Protein AF-A0A7K4F578-F1 (afdb_monomer_lite)

Sequence (122 aa):
LGKQNGLWTVKVSNAERISELTFEVVGKEKILTVQLDKEEPYRHGEFVTISGAGIDSEFQSAIQITSTKVFFELIPEVTNEGTFSEVWQIPENLAPGTYTVLVKDDTEDVTTNFQVIYKTES

Secondary structure (DSSP, 8-state):
-----EEEEEEEE-SS-EEEEEEEEPPP----EEEESSPSPEETT-EEEEEEE---TTS--EEEEE-SS-EEEE---B-TTSEEEEEEE--TTSPPEEEEEEEE-SS-EEEEEEEEEPPPP-

Radius of gyration: 21.8 Å; chains: 1; bounding box: 64×20×64 Å

Structure (mmCIF, N/CA/C/O backbone):
data_AF-A0A7K4F578-F1
#
_entry.id   AF-A0A7K4F578-F1
#
loop_
_atom_site.group_PDB
_atom_site.id
_atom_site.type_symbol
_atom_site.label_atom_id
_atom_site.label_alt_id
_atom_site.label_comp_id
_atom_site.label_asym_id
_atom_site.label_entity_id
_atom_site.label_seq_id
_atom_site.pdbx_PDB_ins_code
_atom_site.Cartn_x
_atom_site.Cartn_y
_atom_site.Cartn_z
_atom_site.occupancy
_atom_site.B_iso_or_equiv
_atom_site.auth_seq_id
_atom_site.auth_comp_id
_atom_site.auth_asym_id
_atom_site.auth_atom_id
_atom_site.pdbx_PDB_model_num
ATOM 1 N N . LEU A 1 1 ? 7.281 -7.856 -28.099 1.00 38.06 1 LEU A N 1
ATOM 2 C CA . LEU A 1 1 ? 8.640 -7.267 -28.113 1.00 38.06 1 LEU A CA 1
ATOM 3 C C . LEU A 1 1 ? 8.690 -6.262 -26.974 1.00 38.06 1 LEU A C 1
ATOM 5 O O . LEU A 1 1 ? 8.130 -5.182 -27.113 1.00 38.06 1 LEU A O 1
ATOM 9 N N . GLY A 1 2 ? 9.201 -6.687 -25.817 1.00 48.97 2 GLY A N 1
ATOM 10 C CA . GLY A 1 2 ? 9.264 -5.853 -24.615 1.00 48.97 2 GLY A CA 1
ATOM 11 C C . GLY A 1 2 ? 10.269 -4.720 -24.801 1.00 48.97 2 GLY A C 1
ATOM 12 O O . GLY A 1 2 ? 11.317 -4.916 -25.416 1.00 48.97 2 GLY A O 1
ATOM 13 N N . LYS A 1 3 ? 9.931 -3.523 -24.321 1.00 56.22 3 LYS A N 1
ATOM 14 C CA . LYS A 1 3 ? 10.881 -2.411 -24.256 1.00 56.22 3 LYS A CA 1
ATOM 15 C C . LYS A 1 3 ? 11.855 -2.718 -23.122 1.00 56.22 3 LYS A C 1
ATOM 17 O O . LYS A 1 3 ? 11.454 -2.666 -21.968 1.00 56.22 3 LYS A O 1
ATOM 22 N N . GLN A 1 4 ? 13.090 -3.083 -23.452 1.00 69.12 4 GLN A N 1
ATOM 23 C CA . GLN A 1 4 ? 14.137 -3.270 -22.451 1.00 6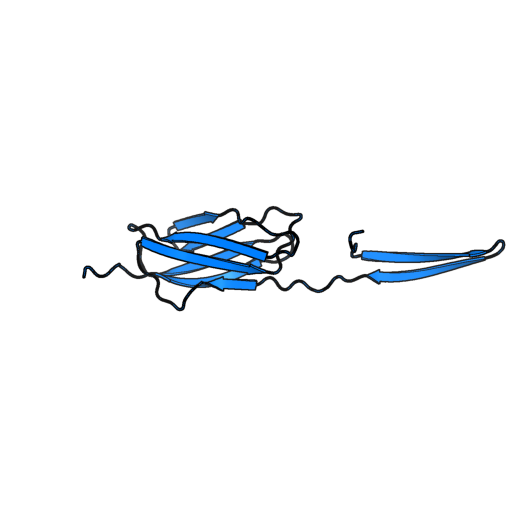9.12 4 GLN A CA 1
ATOM 24 C C . GLN A 1 4 ? 14.818 -1.931 -22.178 1.00 69.12 4 GLN A C 1
ATOM 26 O O . GLN A 1 4 ? 15.353 -1.303 -23.094 1.00 69.12 4 GLN A O 1
ATOM 31 N N . ASN A 1 5 ? 14.778 -1.497 -20.923 1.00 77.44 5 ASN A N 1
ATOM 32 C CA . ASN A 1 5 ? 15.544 -0.347 -20.460 1.00 77.44 5 ASN A CA 1
ATOM 33 C C . ASN A 1 5 ? 17.036 -0.712 -20.396 1.00 77.44 5 ASN A C 1
ATOM 35 O O . ASN A 1 5 ? 17.384 -1.885 -20.255 1.00 77.44 5 ASN A O 1
ATOM 39 N N . GLY A 1 6 ? 17.917 0.282 -20.494 1.00 78.69 6 GLY A N 1
ATOM 40 C CA . GLY A 1 6 ? 19.361 0.101 -20.318 1.00 78.69 6 GLY A CA 1
ATOM 41 C C . GLY A 1 6 ? 20.203 0.745 -21.414 1.00 78.69 6 GLY A C 1
ATOM 42 O O . GLY A 1 6 ? 19.720 1.560 -22.198 1.00 78.69 6 GLY A O 1
ATOM 43 N N . LEU A 1 7 ? 21.487 0.386 -21.468 1.00 86.12 7 LEU A N 1
ATOM 44 C CA . LEU A 1 7 ? 22.419 0.874 -22.486 1.00 86.12 7 LEU A CA 1
ATOM 45 C C . LEU A 1 7 ? 22.243 0.098 -23.790 1.00 86.12 7 LEU A C 1
ATOM 47 O O . LEU A 1 7 ? 22.467 -1.110 -23.847 1.00 86.12 7 LEU A O 1
ATOM 51 N N . TRP A 1 8 ? 21.880 0.813 -24.849 1.00 92.06 8 TRP A N 1
ATOM 52 C CA . TRP A 1 8 ? 21.730 0.262 -26.187 1.00 92.06 8 TRP A CA 1
ATOM 53 C C . TRP A 1 8 ? 22.867 0.748 -27.072 1.00 92.06 8 TRP A C 1
ATOM 55 O O . TRP A 1 8 ? 23.151 1.944 -27.135 1.00 92.06 8 TRP A O 1
ATOM 65 N N . THR A 1 9 ? 23.485 -0.181 -27.798 1.00 92.50 9 THR A N 1
ATOM 66 C CA . THR A 1 9 ? 24.505 0.127 -28.802 1.00 92.50 9 THR A CA 1
ATOM 67 C C . THR A 1 9 ? 23.957 -0.166 -30.190 1.00 92.50 9 THR A C 1
ATOM 69 O O . THR A 1 9 ? 23.693 -1.313 -30.548 1.00 92.50 9 THR A O 1
ATOM 72 N N . VAL A 1 10 ? 23.819 0.881 -31.000 1.00 92.19 10 VAL A N 1
ATOM 73 C CA . VAL A 1 10 ? 23.560 0.752 -32.432 1.00 92.19 10 VAL A CA 1
ATOM 74 C C . VAL A 1 10 ? 24.898 0.678 -33.149 1.00 92.19 10 VAL A C 1
ATOM 76 O O . VAL A 1 10 ? 25.676 1.631 -33.144 1.00 92.19 10 VAL A O 1
ATOM 79 N N . LYS A 1 11 ? 25.149 -0.466 -33.785 1.00 93.75 11 LYS A N 1
ATOM 80 C CA . LYS A 1 11 ? 26.341 -0.720 -34.591 1.00 93.75 11 LYS A CA 1
ATOM 81 C C . LYS A 1 11 ? 25.993 -0.653 -36.071 1.00 93.75 11 LYS A C 1
ATOM 83 O O . LYS A 1 11 ? 25.167 -1.422 -36.555 1.00 93.75 11 LYS A O 1
ATOM 88 N N . VAL A 1 12 ? 26.656 0.242 -36.793 1.00 90.50 12 VAL A N 1
ATOM 89 C CA . VAL A 1 12 ? 26.563 0.360 -38.249 1.00 90.50 12 VAL A CA 1
ATOM 90 C C . VAL A 1 12 ? 27.923 0.030 -38.839 1.00 90.50 12 VAL A C 1
ATOM 92 O O . VAL A 1 12 ? 28.938 0.593 -38.437 1.00 90.50 12 VAL A O 1
ATOM 95 N N . SER A 1 13 ? 27.962 -0.882 -39.801 1.00 92.00 13 SER A N 1
ATOM 96 C CA . SER A 1 13 ? 29.212 -1.314 -40.420 1.00 92.00 13 SER A CA 1
ATOM 97 C C . SER A 1 13 ? 29.083 -1.456 -41.927 1.00 92.00 13 SER A C 1
ATOM 99 O O . SER A 1 13 ? 28.043 -1.886 -42.423 1.00 92.00 13 SER A O 1
ATOM 101 N N . ASN A 1 14 ? 30.168 -1.167 -42.636 1.00 87.12 14 ASN A N 1
ATOM 102 C CA . ASN A 1 14 ? 30.403 -1.619 -44.003 1.00 87.12 14 ASN A CA 1
ATOM 103 C C . ASN A 1 14 ? 31.700 -2.451 -44.051 1.00 87.12 14 ASN A C 1
ATOM 105 O O . ASN A 1 14 ? 32.271 -2.767 -43.008 1.00 87.12 14 ASN A O 1
ATOM 109 N N . ALA A 1 15 ? 32.158 -2.819 -45.250 1.00 83.38 15 ALA A N 1
ATOM 110 C CA . ALA A 1 15 ? 33.326 -3.687 -45.429 1.00 83.38 15 ALA A CA 1
ATOM 111 C C . ALA A 1 15 ? 34.631 -3.143 -44.812 1.00 83.38 15 ALA A C 1
ATOM 113 O O . ALA A 1 15 ? 35.523 -3.927 -44.508 1.00 83.38 15 ALA A O 1
ATOM 114 N N . GLU A 1 16 ? 34.748 -1.828 -44.615 1.00 85.88 16 GLU A N 1
ATOM 115 C CA . GLU A 1 16 ? 36.004 -1.182 -44.213 1.00 85.88 16 GLU A CA 1
ATOM 116 C C . GLU A 1 16 ? 35.914 -0.462 -42.866 1.00 85.88 16 GLU A C 1
ATOM 118 O O . GLU A 1 16 ? 36.937 -0.162 -42.250 1.00 85.88 16 GLU A O 1
ATOM 123 N N . ARG A 1 17 ? 34.703 -0.162 -42.387 1.00 86.19 17 ARG A N 1
ATOM 124 C CA . ARG A 1 17 ? 34.520 0.640 -41.182 1.00 86.19 17 ARG A CA 1
ATOM 125 C C . ARG A 1 17 ? 33.304 0.224 -40.378 1.00 86.19 17 ARG A C 1
ATOM 127 O O . ARG A 1 17 ? 32.241 -0.087 -40.911 1.00 86.19 17 ARG A O 1
ATOM 134 N N . ILE A 1 18 ? 33.473 0.326 -39.068 1.00 88.81 18 ILE A N 1
ATOM 135 C CA . ILE A 1 18 ? 32.428 0.197 -38.061 1.00 88.81 18 ILE A CA 1
ATOM 136 C C . ILE A 1 18 ? 32.240 1.566 -37.400 1.00 88.81 18 ILE A C 1
ATOM 138 O O . ILE A 1 18 ? 33.201 2.299 -37.166 1.00 88.81 18 ILE A O 1
ATOM 142 N N . SER A 1 19 ? 30.996 1.928 -37.123 1.00 91.06 19 SER A N 1
ATOM 143 C CA . SER A 1 19 ? 30.614 3.077 -36.310 1.00 91.06 19 SER A CA 1
ATOM 144 C C . SER A 1 19 ? 29.574 2.628 -35.293 1.00 91.06 19 SER A C 1
ATOM 146 O O . SER A 1 19 ? 28.657 1.877 -35.623 1.00 91.06 19 SER A O 1
ATOM 148 N N . GLU A 1 20 ? 29.737 3.069 -34.054 1.00 95.00 20 GLU A N 1
ATOM 149 C CA . GLU A 1 20 ? 28.883 2.686 -32.934 1.00 95.00 20 GLU A CA 1
ATOM 150 C C . GLU A 1 20 ? 28.326 3.948 -32.278 1.00 95.00 20 GLU A C 1
ATOM 152 O O . GLU A 1 20 ? 29.037 4.941 -32.114 1.00 95.00 20 GLU A O 1
ATOM 157 N N . LEU A 1 21 ? 27.040 3.911 -31.936 1.00 92.12 21 LEU A N 1
ATOM 158 C CA . LEU A 1 21 ? 26.369 4.916 -31.122 1.00 92.12 21 LEU A CA 1
ATOM 159 C C . LEU A 1 21 ? 25.758 4.209 -29.920 1.00 92.12 21 LEU A C 1
ATOM 161 O O . LEU A 1 21 ? 24.938 3.307 -30.090 1.00 92.12 21 LEU A O 1
ATOM 165 N N . THR A 1 22 ? 26.127 4.653 -28.725 1.00 91.44 22 THR A N 1
ATOM 166 C CA . THR A 1 22 ? 25.528 4.174 -27.481 1.00 91.44 22 THR A CA 1
ATOM 167 C C . THR A 1 22 ? 24.592 5.239 -26.930 1.00 91.44 22 THR A C 1
ATOM 169 O O . THR A 1 22 ? 24.965 6.410 -26.852 1.00 91.44 22 THR A O 1
ATOM 172 N N . PHE A 1 23 ? 23.384 4.838 -26.553 1.00 87.19 23 PHE A N 1
ATOM 173 C CA . PHE A 1 23 ? 22.420 5.681 -25.855 1.00 87.19 23 PHE A CA 1
ATOM 174 C C . PHE A 1 23 ? 21.705 4.872 -24.779 1.00 87.19 23 PHE A C 1
ATOM 176 O O . PHE A 1 23 ? 21.583 3.651 -24.868 1.00 87.19 23 PHE A O 1
ATOM 183 N N . GLU A 1 24 ? 21.240 5.563 -23.749 1.00 86.12 24 GLU A N 1
ATOM 184 C CA . GLU A 1 24 ? 20.434 4.960 -22.701 1.00 86.12 24 GLU A CA 1
ATOM 185 C C . GLU A 1 24 ? 18.957 5.011 -23.096 1.00 86.12 24 GLU A C 1
ATOM 187 O O . GLU A 1 24 ? 18.423 6.065 -23.450 1.00 86.12 24 GLU A O 1
ATOM 192 N N . VAL A 1 25 ? 18.298 3.856 -23.067 1.00 81.12 25 VAL A N 1
ATOM 193 C CA . VAL A 1 25 ? 16.846 3.750 -23.189 1.00 81.12 25 VAL A CA 1
ATOM 194 C C . VAL A 1 25 ? 16.281 3.743 -21.782 1.00 81.12 25 VAL A C 1
ATOM 196 O O . VAL A 1 25 ? 16.384 2.746 -21.068 1.00 81.12 25 VAL A O 1
ATOM 199 N N . VAL A 1 26 ? 15.672 4.860 -21.400 1.00 72.94 26 VAL A N 1
ATOM 200 C CA . VAL A 1 26 ? 14.922 4.971 -20.150 1.00 72.94 26 VAL A CA 1
ATOM 201 C C . VAL A 1 26 ? 13.453 4.694 -20.459 1.00 72.94 26 VAL A C 1
ATOM 203 O O . VAL A 1 26 ? 12.877 5.260 -21.395 1.00 72.94 26 VAL A O 1
ATOM 206 N N . GLY A 1 27 ? 12.850 3.778 -19.705 1.00 64.88 27 GLY A N 1
ATOM 207 C CA . GLY A 1 27 ? 11.410 3.542 -19.745 1.00 64.88 27 GLY A CA 1
ATOM 208 C C . GLY A 1 27 ? 10.647 4.769 -19.248 1.00 64.88 27 GLY A C 1
ATOM 209 O O . GLY A 1 27 ? 11.237 5.709 -18.722 1.00 64.88 27 GLY A O 1
ATOM 210 N N . LYS A 1 28 ? 9.317 4.788 -19.388 1.00 65.44 28 LYS A N 1
ATOM 211 C CA . LYS A 1 28 ? 8.539 5.765 -18.611 1.00 65.44 28 LYS A CA 1
ATOM 212 C C . LYS A 1 28 ? 8.835 5.505 -17.134 1.00 65.44 28 LYS A C 1
ATOM 214 O O . LYS A 1 28 ? 8.706 4.356 -16.720 1.00 65.44 28 LYS A O 1
ATOM 219 N N . GLU A 1 29 ? 9.185 6.543 -16.379 1.00 60.97 29 GLU A N 1
ATOM 220 C CA . GLU A 1 29 ? 9.130 6.490 -14.919 1.00 60.97 29 GLU A CA 1
ATOM 221 C C . GLU A 1 29 ? 7.705 6.060 -14.548 1.00 60.97 29 GLU A C 1
ATOM 223 O O . GLU A 1 29 ? 6.731 6.778 -14.804 1.00 60.97 29 GLU A O 1
ATOM 228 N N . LYS A 1 30 ? 7.561 4.819 -14.078 1.00 68.50 30 LYS A N 1
ATOM 229 C CA . LYS A 1 30 ? 6.326 4.371 -13.451 1.00 68.50 30 LYS A CA 1
ATOM 230 C C . LYS A 1 30 ? 6.360 4.974 -12.059 1.00 68.50 30 LYS A C 1
ATOM 232 O O . LYS A 1 30 ? 7.233 4.638 -11.277 1.00 68.50 30 LYS A O 1
ATOM 237 N N . ILE A 1 31 ? 5.443 5.889 -11.786 1.00 82.69 31 ILE A N 1
ATOM 238 C CA . ILE A 1 31 ? 5.279 6.425 -10.440 1.00 82.69 31 ILE A CA 1
ATOM 239 C C . ILE A 1 31 ? 4.374 5.448 -9.705 1.00 82.69 31 ILE A C 1
ATOM 241 O O . ILE A 1 31 ? 3.226 5.255 -10.123 1.00 82.69 31 ILE A O 1
ATOM 245 N N . LEU A 1 32 ? 4.883 4.829 -8.641 1.00 91.50 32 LEU A N 1
ATOM 246 C CA . LEU A 1 32 ? 4.064 3.980 -7.791 1.00 91.50 32 LEU A CA 1
ATOM 247 C C . LEU A 1 32 ? 3.021 4.837 -7.058 1.00 91.50 32 LEU A C 1
ATOM 249 O O . LEU A 1 32 ? 3.328 5.848 -6.426 1.00 91.50 32 LEU A O 1
ATOM 253 N N . THR A 1 33 ? 1.756 4.443 -7.165 1.00 94.38 33 THR A N 1
ATOM 254 C CA . THR A 1 33 ? 0.613 5.158 -6.587 1.00 94.38 33 THR A CA 1
ATOM 255 C C . THR A 1 33 ? -0.239 4.219 -5.750 1.00 94.38 33 THR A C 1
ATOM 257 O O . THR A 1 33 ? -0.356 3.033 -6.052 1.00 94.38 33 THR A O 1
ATOM 260 N N . VAL A 1 34 ? -0.867 4.764 -4.708 1.00 96.94 34 VAL A N 1
ATOM 261 C CA . VAL A 1 34 ? -1.829 4.053 -3.863 1.00 96.94 34 VAL A CA 1
ATOM 262 C C . VAL A 1 34 ? -2.972 4.989 -3.482 1.00 96.94 34 VAL A C 1
ATOM 264 O O . VAL A 1 34 ? -2.755 6.163 -3.180 1.00 96.94 34 VAL A O 1
ATOM 267 N N . GLN A 1 35 ? -4.192 4.467 -3.489 1.00 97.12 35 GLN A N 1
ATOM 268 C CA . GLN A 1 35 ? -5.407 5.159 -3.073 1.00 97.12 35 GLN A CA 1
ATOM 269 C C . GLN A 1 35 ? -6.356 4.190 -2.359 1.00 97.12 35 GLN A C 1
ATOM 271 O O . GLN A 1 35 ? -6.311 2.976 -2.577 1.00 97.12 35 GLN A O 1
ATOM 276 N N . LEU A 1 36 ? -7.225 4.751 -1.520 1.00 97.94 36 LEU A N 1
ATOM 277 C CA . LEU A 1 36 ? -8.290 4.029 -0.824 1.00 97.94 36 LEU A CA 1
ATOM 278 C C . LEU A 1 36 ? -9.648 4.369 -1.460 1.00 97.94 36 LEU A C 1
ATOM 280 O O . LEU A 1 36 ? -9.782 5.412 -2.101 1.00 97.94 36 LEU A O 1
ATOM 284 N N . ASP A 1 37 ? -10.654 3.511 -1.298 1.00 97.44 37 ASP A N 1
ATOM 285 C CA . ASP A 1 37 ? -11.974 3.660 -1.934 1.00 97.44 37 ASP A CA 1
ATOM 286 C C . ASP A 1 37 ? -12.835 4.798 -1.395 1.00 97.44 37 ASP A C 1
ATOM 288 O O . ASP A 1 37 ? -13.757 5.250 -2.079 1.00 97.44 37 ASP A O 1
ATOM 292 N N . LYS A 1 38 ? -12.562 5.270 -0.183 1.00 94.00 38 LYS A N 1
ATOM 293 C CA . LYS A 1 38 ? -13.257 6.422 0.386 1.00 94.00 38 LYS A CA 1
ATOM 294 C C . LYS A 1 38 ? -12.375 7.246 1.309 1.00 94.00 38 LYS A C 1
ATOM 296 O O . LYS A 1 38 ? -11.311 6.816 1.763 1.00 94.00 38 LYS A O 1
ATOM 301 N N . GLU A 1 39 ? -12.892 8.424 1.627 1.00 90.94 39 GLU A N 1
ATOM 302 C CA . GLU A 1 39 ? -12.362 9.276 2.680 1.00 90.94 39 GLU A CA 1
ATOM 303 C C . GLU A 1 39 ? -12.571 8.641 4.063 1.00 90.94 39 GLU A C 1
ATOM 305 O O . GLU A 1 39 ? -13.552 7.938 4.327 1.00 90.94 39 GLU A O 1
ATOM 310 N N . GLU A 1 40 ? -11.612 8.889 4.949 1.00 92.00 40 GLU A N 1
ATOM 311 C CA . GLU A 1 40 ? -11.626 8.426 6.331 1.00 92.00 40 GLU A CA 1
ATOM 312 C C . GLU A 1 40 ? -12.713 9.123 7.181 1.00 92.00 40 GLU A C 1
ATOM 314 O O . GLU A 1 40 ? -13.145 10.231 6.858 1.00 92.00 40 GLU A O 1
ATOM 319 N N . PRO A 1 41 ? -13.152 8.519 8.304 1.00 96.25 41 PRO A N 1
ATOM 320 C CA . PRO A 1 41 ? -12.703 7.248 8.877 1.00 96.25 41 PRO A CA 1
ATOM 321 C C . PRO A 1 41 ? -13.434 6.018 8.323 1.00 96.25 41 PRO A C 1
ATOM 323 O O . PRO A 1 41 ? -14.601 6.068 7.930 1.00 96.25 41 PRO A O 1
ATOM 326 N N . TYR A 1 42 ? -12.757 4.875 8.401 1.00 96.62 42 TYR A N 1
ATOM 327 C CA . TYR A 1 42 ? -13.368 3.555 8.262 1.00 96.62 42 TYR A CA 1
ATOM 328 C C . TYR A 1 42 ? -13.833 3.030 9.620 1.00 96.62 42 TYR A C 1
ATOM 330 O O . TYR A 1 42 ? -13.338 3.439 10.672 1.00 96.62 42 TYR A O 1
ATOM 338 N N . ARG A 1 43 ? -14.779 2.095 9.606 1.00 96.50 43 ARG A N 1
ATOM 339 C CA . ARG A 1 43 ? -15.300 1.432 10.806 1.00 96.50 43 ARG A CA 1
ATOM 340 C C . ARG A 1 43 ? -14.907 -0.035 10.836 1.00 96.50 43 ARG A C 1
ATOM 342 O O . ARG A 1 43 ? -14.716 -0.668 9.804 1.00 96.50 43 ARG A O 1
ATOM 349 N N . HIS A 1 44 ? -14.852 -0.600 12.034 1.00 96.00 44 HIS A N 1
ATOM 350 C CA . HIS A 1 44 ? -14.701 -2.045 12.208 1.00 96.00 44 HIS A CA 1
ATOM 351 C C . HIS A 1 44 ? -15.731 -2.830 11.384 1.00 96.00 44 HIS A C 1
ATOM 353 O O . HIS A 1 44 ? -16.914 -2.480 11.350 1.00 96.00 44 HIS A O 1
ATOM 359 N N . GLY A 1 45 ? -15.272 -3.899 10.735 1.00 95.56 45 GLY A N 1
ATOM 360 C CA . GLY A 1 45 ? -16.077 -4.747 9.862 1.00 95.56 45 GLY A CA 1
ATOM 361 C C . GLY A 1 45 ? -16.316 -4.184 8.459 1.00 95.56 45 GLY A C 1
ATOM 362 O O . GLY A 1 45 ? -16.809 -4.931 7.613 1.00 95.56 45 GLY A O 1
ATOM 363 N N . GLU A 1 46 ? -15.980 -2.916 8.189 1.00 97.00 46 GLU A N 1
ATOM 364 C CA . GLU A 1 46 ? -16.022 -2.366 6.832 1.00 97.00 46 GLU A CA 1
ATOM 365 C C . GLU A 1 46 ? -14.908 -2.947 5.958 1.00 97.00 46 GLU A C 1
ATOM 367 O O . GLU A 1 46 ? -13.876 -3.421 6.442 1.00 97.00 46 GLU A O 1
ATOM 372 N N . PHE A 1 47 ? -15.139 -2.886 4.651 1.00 97.31 47 PHE A N 1
ATOM 373 C CA . PHE A 1 47 ? -14.146 -3.203 3.641 1.00 97.31 47 PHE A CA 1
ATOM 374 C C . PHE A 1 47 ? -13.403 -1.928 3.237 1.00 97.31 47 PHE A C 1
ATOM 376 O O . PHE A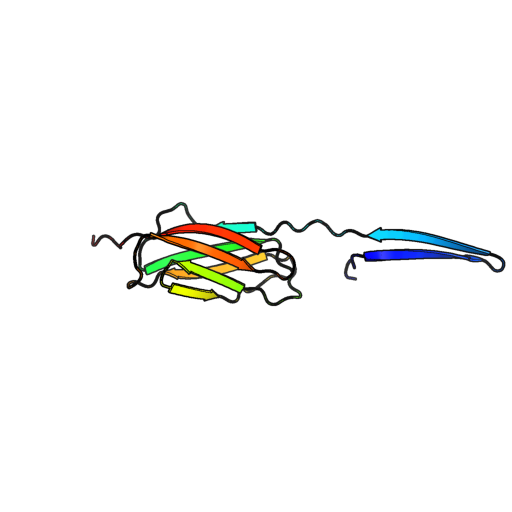 1 47 ? -14.018 -0.873 3.083 1.00 97.31 47 PHE A O 1
ATOM 383 N N . VAL A 1 48 ? -12.089 -2.056 3.084 1.00 97.69 48 VAL A N 1
ATOM 384 C CA . VAL A 1 48 ? -11.191 -1.063 2.497 1.00 97.69 48 VAL A CA 1
ATOM 385 C C . VAL A 1 48 ? -10.740 -1.623 1.161 1.00 97.69 48 VAL A C 1
ATOM 387 O O . VAL A 1 48 ? -10.171 -2.716 1.119 1.00 97.69 48 VAL A O 1
ATOM 390 N N . THR A 1 49 ? -10.960 -0.885 0.083 1.00 98.19 49 THR A N 1
ATOM 391 C CA . THR A 1 49 ? -10.368 -1.222 -1.214 1.00 98.19 49 THR A CA 1
ATOM 392 C C . THR A 1 49 ? -9.085 -0.425 -1.384 1.00 98.19 49 THR A C 1
ATOM 394 O O . THR A 1 49 ? -9.101 0.804 -1.376 1.00 98.19 49 THR A O 1
ATOM 397 N N . ILE A 1 50 ? -7.968 -1.125 -1.545 1.00 98.31 50 ILE A N 1
ATOM 398 C CA . ILE A 1 50 ? -6.637 -0.557 -1.738 1.00 98.31 50 ILE A CA 1
ATOM 399 C C . ILE A 1 50 ? -6.279 -0.768 -3.203 1.00 98.31 50 ILE A C 1
ATOM 401 O O . ILE A 1 50 ? -6.146 -1.903 -3.654 1.00 98.31 50 ILE A O 1
ATOM 405 N N . SER A 1 51 ? -6.134 0.316 -3.956 1.00 97.56 51 SER A N 1
ATOM 406 C CA . SER A 1 51 ? -5.840 0.243 -5.389 1.00 97.56 51 SER A CA 1
ATOM 407 C C . SER A 1 51 ? -4.718 1.184 -5.779 1.00 97.56 51 SER A C 1
ATOM 409 O O . SER A 1 51 ? -4.383 2.117 -5.046 1.00 97.56 51 SER A O 1
ATOM 411 N N . GLY A 1 52 ? -4.135 0.945 -6.945 1.00 95.56 52 GLY A N 1
ATOM 412 C CA . GLY A 1 52 ? -3.056 1.776 -7.441 1.00 95.56 52 GLY A CA 1
ATOM 413 C C . GLY A 1 52 ? -2.490 1.298 -8.764 1.00 95.56 52 GLY A C 1
ATOM 414 O O . GLY A 1 52 ? -3.010 0.388 -9.416 1.00 95.56 52 GLY A O 1
ATOM 415 N N . ALA A 1 53 ? -1.413 1.958 -9.165 1.00 93.88 53 ALA A N 1
ATOM 416 C CA . ALA A 1 53 ? -0.688 1.687 -10.392 1.00 93.88 53 ALA A CA 1
ATOM 417 C C . ALA A 1 53 ? 0.808 1.916 -10.189 1.00 93.88 53 ALA A C 1
ATOM 419 O O . ALA A 1 53 ? 1.208 2.626 -9.269 1.00 93.88 53 ALA A O 1
ATOM 420 N N . GLY A 1 54 ? 1.610 1.368 -11.097 1.00 90.12 54 GLY A N 1
ATOM 421 C CA . GLY A 1 54 ? 3.052 1.590 -11.139 1.00 90.12 54 GLY A CA 1
ATOM 422 C C . GLY A 1 54 ? 3.883 0.419 -10.633 1.00 90.12 54 GLY A C 1
ATOM 423 O O . GLY A 1 54 ? 5.097 0.503 -10.735 1.00 90.12 54 GLY A O 1
ATOM 424 N N . ILE A 1 55 ? 3.249 -0.673 -10.194 1.00 91.00 55 ILE A N 1
ATOM 425 C CA . ILE A 1 55 ? 3.952 -1.903 -9.827 1.00 91.00 55 ILE A CA 1
ATOM 426 C C . ILE A 1 55 ? 4.648 -2.510 -11.058 1.00 91.00 55 ILE A C 1
ATOM 428 O O . ILE A 1 55 ? 4.112 -2.504 -12.182 1.00 91.00 55 ILE A O 1
ATOM 432 N N . ASP A 1 56 ? 5.840 -3.059 -10.857 1.00 86.12 56 ASP A N 1
ATOM 433 C CA . ASP A 1 56 ? 6.462 -3.970 -11.802 1.00 86.12 56 ASP A CA 1
ATOM 434 C C . ASP A 1 56 ? 5.886 -5.392 -11.679 1.00 86.12 56 ASP A C 1
ATOM 436 O O . ASP A 1 56 ? 6.128 -6.126 -10.725 1.00 86.12 56 ASP A O 1
ATOM 440 N N . SER A 1 57 ? 5.117 -5.804 -12.691 1.00 77.50 57 SER A N 1
ATOM 441 C CA . SER A 1 57 ? 4.468 -7.118 -12.754 1.00 77.50 57 SER A CA 1
ATOM 442 C C . SER A 1 57 ? 5.446 -8.298 -12.834 1.00 77.50 57 SER A C 1
ATOM 444 O O . SER A 1 57 ? 5.011 -9.445 -12.753 1.00 77.50 57 SER A O 1
ATOM 446 N N . GLU A 1 58 ? 6.741 -8.049 -13.062 1.00 79.62 58 GLU A N 1
ATOM 447 C CA . GLU A 1 58 ? 7.769 -9.097 -13.066 1.00 79.62 58 GLU A CA 1
ATOM 448 C C . GLU A 1 58 ? 8.166 -9.555 -11.650 1.00 79.62 58 GLU A C 1
ATOM 450 O O . GLU A 1 58 ? 8.758 -10.629 -11.502 1.00 79.62 58 GLU A O 1
ATOM 455 N N . PHE A 1 59 ? 7.797 -8.796 -10.612 1.00 79.38 59 PHE A N 1
ATOM 456 C CA . PHE A 1 59 ? 8.158 -9.072 -9.224 1.00 79.38 59 PHE A CA 1
ATOM 457 C C . PHE A 1 59 ? 6.939 -9.356 -8.346 1.00 79.38 59 PHE A C 1
ATOM 459 O O . PHE A 1 59 ? 5.809 -8.958 -8.626 1.00 79.38 59 PHE A O 1
ATOM 466 N N . GLN A 1 60 ? 7.173 -10.086 -7.253 1.00 84.31 60 GLN A N 1
ATOM 467 C CA . GLN A 1 60 ? 6.140 -10.318 -6.253 1.00 84.31 60 GLN A CA 1
ATOM 468 C C . GLN A 1 60 ? 6.009 -9.084 -5.357 1.00 84.31 60 GLN A C 1
ATOM 470 O O . GLN A 1 60 ? 6.863 -8.836 -4.508 1.00 84.31 60 GLN A O 1
ATOM 475 N N . SER A 1 61 ? 4.913 -8.351 -5.516 1.00 90.94 61 SER A N 1
ATOM 476 C CA . SER A 1 61 ? 4.572 -7.209 -4.666 1.00 90.94 61 SER A CA 1
ATOM 477 C C . SER A 1 61 ? 3.799 -7.631 -3.419 1.00 90.94 61 SER A C 1
ATOM 479 O O . SER A 1 61 ? 3.215 -8.718 -3.357 1.00 90.94 61 SER A O 1
ATOM 481 N N . ALA A 1 62 ? 3.764 -6.748 -2.421 1.00 95.81 62 ALA A N 1
ATOM 482 C CA . ALA A 1 62 ? 3.001 -6.953 -1.194 1.00 95.81 62 ALA A CA 1
ATOM 483 C C . ALA A 1 62 ? 2.330 -5.657 -0.732 1.00 95.81 62 ALA A C 1
ATOM 485 O O . ALA A 1 62 ? 2.915 -4.576 -0.812 1.00 95.81 62 ALA A O 1
ATOM 486 N N . ILE A 1 63 ? 1.119 -5.779 -0.191 1.00 97.88 63 ILE A N 1
ATOM 487 C CA . ILE A 1 63 ? 0.429 -4.701 0.519 1.00 97.88 63 ILE A CA 1
ATOM 488 C C . ILE A 1 63 ? 0.477 -5.021 2.009 1.00 97.88 63 ILE A C 1
ATOM 490 O O . ILE A 1 63 ? -0.121 -5.995 2.462 1.00 97.88 63 ILE A O 1
ATOM 494 N N . GLN A 1 64 ? 1.174 -4.196 2.781 1.00 98.38 64 GLN A N 1
ATOM 495 C CA . GLN A 1 64 ? 1.306 -4.337 4.226 1.00 98.38 64 GLN A CA 1
ATOM 496 C C . GLN A 1 64 ? 0.414 -3.319 4.933 1.00 98.38 64 GLN A C 1
ATOM 498 O O . GLN A 1 64 ? 0.525 -2.117 4.701 1.00 98.38 64 GLN A O 1
ATOM 503 N N . ILE A 1 65 ? -0.460 -3.791 5.819 1.00 98.44 65 ILE A N 1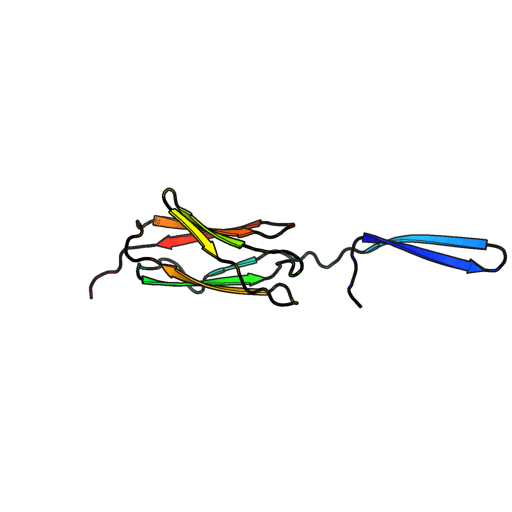
ATOM 504 C CA . ILE A 1 65 ? -1.352 -2.951 6.622 1.00 98.44 65 ILE A CA 1
ATOM 505 C C . ILE A 1 65 ? -0.910 -3.070 8.071 1.00 98.44 65 ILE A C 1
ATOM 507 O O . ILE A 1 65 ? -0.930 -4.154 8.658 1.00 98.44 65 ILE A O 1
ATOM 511 N N . THR A 1 66 ? -0.487 -1.956 8.655 1.00 97.94 66 THR A N 1
ATOM 512 C CA . THR A 1 66 ? 0.185 -1.960 9.954 1.00 97.94 66 THR A CA 1
ATOM 513 C C . THR A 1 66 ? -0.370 -0.916 10.904 1.00 97.94 66 THR A C 1
ATOM 515 O O . THR A 1 66 ? -0.878 0.131 10.506 1.00 97.94 66 THR A O 1
ATOM 518 N N . SER A 1 67 ? -0.249 -1.214 12.192 1.00 95.88 67 SER A N 1
ATOM 519 C CA . SER A 1 67 ? -0.339 -0.233 13.267 1.00 95.88 67 SER A CA 1
ATOM 520 C C . SER A 1 67 ? 0.721 -0.553 14.322 1.00 95.88 67 SER A C 1
ATOM 522 O O . SER A 1 67 ? 1.555 -1.438 14.142 1.00 95.88 67 SER A O 1
ATOM 524 N N . THR A 1 68 ? 0.684 0.125 15.468 1.00 92.12 68 THR A N 1
ATOM 525 C CA . THR A 1 68 ? 1.626 -0.137 16.570 1.00 92.12 68 THR A CA 1
ATOM 526 C C . THR A 1 68 ? 1.546 -1.555 17.149 1.00 92.12 68 THR A C 1
ATOM 528 O O . THR A 1 68 ? 2.465 -1.963 17.856 1.00 92.12 68 THR A O 1
ATOM 531 N N . LYS A 1 69 ? 0.459 -2.302 16.898 1.00 91.56 69 LYS A N 1
ATOM 532 C CA . LYS A 1 69 ? 0.206 -3.619 17.515 1.00 91.56 69 LYS A CA 1
ATOM 533 C C . LYS A 1 69 ? -0.075 -4.750 16.533 1.00 91.56 69 LYS A C 1
ATOM 535 O O . LYS A 1 69 ? -0.056 -5.904 16.952 1.00 91.56 69 LYS A O 1
ATOM 540 N N . VAL A 1 70 ? -0.396 -4.442 15.280 1.00 95.19 70 VAL A N 1
ATOM 541 C CA . VAL A 1 70 ? -0.833 -5.448 14.306 1.00 95.19 70 VAL A CA 1
ATOM 542 C C . VAL A 1 70 ? -0.144 -5.262 12.965 1.00 95.19 70 VAL A C 1
ATOM 544 O O . VAL A 1 70 ? 0.252 -4.154 12.600 1.00 95.19 70 VAL A O 1
ATOM 547 N N . PHE A 1 71 ? -0.024 -6.375 12.251 1.00 97.06 71 PHE A N 1
ATOM 548 C CA . PHE A 1 71 ? 0.560 -6.480 10.926 1.00 97.06 71 PHE A CA 1
ATOM 549 C C . PHE A 1 71 ? -0.299 -7.437 10.100 1.00 97.06 71 PHE A C 1
ATOM 551 O O . PHE A 1 71 ? -0.576 -8.555 10.540 1.00 97.06 71 PHE A O 1
ATOM 558 N N . PHE A 1 72 ? -0.699 -6.993 8.916 1.00 97.94 72 PHE A N 1
ATOM 559 C CA . PHE A 1 72 ? -1.360 -7.798 7.899 1.00 97.94 72 PHE A CA 1
ATOM 560 C C . PHE A 1 72 ? -0.611 -7.642 6.585 1.00 97.94 72 PHE A C 1
ATOM 562 O O . PHE A 1 72 ? -0.059 -6.578 6.307 1.00 97.94 72 PHE A O 1
ATOM 569 N N . GLU A 1 73 ? -0.632 -8.687 5.772 1.00 97.56 73 GLU A N 1
ATOM 570 C CA . GLU A 1 73 ? -0.028 -8.688 4.449 1.00 97.56 73 GLU A CA 1
ATOM 571 C C . GLU A 1 73 ? -1.010 -9.297 3.452 1.00 97.56 73 GLU A C 1
ATOM 573 O O . GLU A 1 73 ? -1.624 -10.330 3.727 1.00 97.56 73 GLU A O 1
ATOM 578 N N . LEU A 1 74 ? -1.169 -8.628 2.315 1.00 97.06 74 LEU A N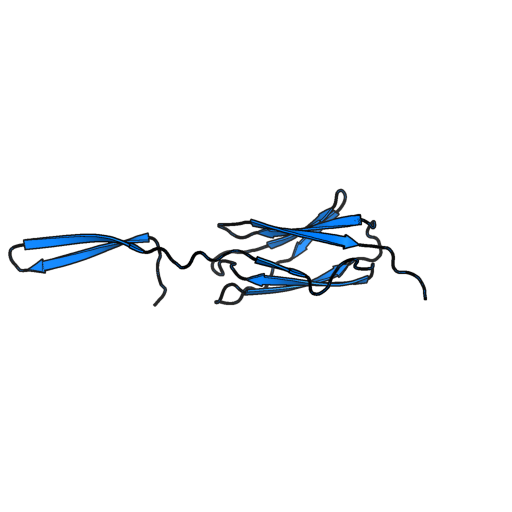 1
ATOM 579 C CA . LEU A 1 74 ? -1.949 -9.080 1.172 1.00 97.06 74 LEU A CA 1
ATOM 580 C C . LEU A 1 74 ? -1.010 -9.206 -0.023 1.00 97.06 74 LEU A C 1
ATOM 582 O O . LEU A 1 74 ? -0.094 -8.396 -0.190 1.00 97.06 74 LEU A O 1
ATOM 586 N N . ILE A 1 75 ? -1.262 -10.204 -0.862 1.00 94.88 75 ILE A N 1
ATOM 587 C CA . ILE A 1 75 ? -0.555 -10.384 -2.129 1.00 94.88 75 ILE A CA 1
ATOM 588 C C . ILE A 1 75 ? -1.498 -9.886 -3.222 1.00 94.88 75 ILE A C 1
ATOM 590 O O . ILE A 1 75 ? -2.502 -10.559 -3.462 1.00 94.88 75 ILE A O 1
ATOM 594 N N . PRO A 1 76 ? -1.227 -8.723 -3.840 1.00 94.25 76 PRO A N 1
ATOM 595 C CA . PRO A 1 76 ? -2.105 -8.189 -4.860 1.00 94.25 76 PRO A CA 1
ATOM 596 C C . PRO A 1 76 ? -2.028 -8.977 -6.163 1.00 94.25 76 PRO A C 1
ATOM 598 O O . PRO A 1 76 ? -0.944 -9.378 -6.593 1.00 94.25 76 PRO A O 1
ATOM 601 N N . GLU A 1 77 ? -3.162 -9.122 -6.844 1.00 92.06 77 GLU A N 1
ATOM 602 C CA . GLU A 1 77 ? -3.152 -9.456 -8.266 1.00 92.06 77 GLU A CA 1
ATOM 603 C C . GLU A 1 77 ? -2.770 -8.209 -9.079 1.00 92.06 77 GLU A C 1
ATOM 605 O O . GLU A 1 77 ? -3.433 -7.168 -9.032 1.00 92.06 77 GLU A O 1
ATOM 610 N N . VAL A 1 78 ? -1.664 -8.309 -9.820 1.00 93.25 78 VAL A N 1
ATOM 611 C CA . VAL A 1 78 ? -1.099 -7.205 -10.603 1.00 93.25 78 VAL A CA 1
ATOM 612 C C . VAL A 1 78 ? -1.330 -7.470 -12.084 1.00 93.25 78 VAL A C 1
ATOM 614 O O . VAL A 1 78 ? -0.999 -8.536 -12.605 1.00 93.25 78 VAL A O 1
ATOM 617 N N . THR A 1 79 ? -1.891 -6.492 -12.791 1.00 92.50 79 THR A N 1
ATOM 618 C CA . THR A 1 79 ? -2.079 -6.588 -14.242 1.00 92.50 79 THR A CA 1
ATOM 619 C C . THR A 1 79 ? -0.750 -6.424 -14.983 1.00 92.50 79 THR A C 1
ATOM 621 O O . THR A 1 79 ? 0.200 -5.830 -14.479 1.00 92.50 79 THR A O 1
ATOM 624 N N . ASN A 1 80 ? -0.704 -6.832 -16.254 1.00 87.50 80 ASN A N 1
ATOM 625 C CA . ASN A 1 80 ? 0.453 -6.583 -17.132 1.00 87.50 80 ASN A CA 1
ATOM 626 C C . ASN A 1 80 ? 0.772 -5.083 -17.331 1.00 87.50 80 ASN A C 1
ATOM 628 O O . ASN A 1 80 ? 1.823 -4.732 -17.864 1.00 87.50 80 ASN A O 1
ATOM 632 N N . GLU A 1 81 ? -0.149 -4.191 -16.959 1.00 87.19 81 GLU A N 1
ATOM 633 C CA . GLU A 1 81 ? 0.017 -2.736 -17.026 1.00 87.19 81 GLU A CA 1
ATOM 634 C C . GLU A 1 81 ? 0.530 -2.150 -15.697 1.00 87.19 81 GLU A C 1
ATOM 636 O O . GLU A 1 81 ? 0.816 -0.955 -15.621 1.00 87.19 81 GLU A O 1
ATOM 641 N N . GLY A 1 82 ? 0.700 -2.987 -14.666 1.00 90.31 82 GLY A N 1
ATOM 642 C CA . GLY A 1 82 ? 1.180 -2.593 -13.343 1.00 90.31 82 GLY A CA 1
ATOM 643 C C . GLY A 1 82 ? 0.102 -1.993 -12.442 1.00 90.31 82 GLY A C 1
ATOM 644 O O . GLY A 1 82 ? 0.431 -1.256 -11.513 1.00 90.31 82 GLY A O 1
ATOM 645 N N . THR A 1 83 ? -1.180 -2.241 -12.727 1.00 94.81 83 THR A N 1
ATOM 646 C CA . THR A 1 83 ? -2.302 -1.828 -11.866 1.00 94.81 83 THR A CA 1
ATOM 647 C C . THR A 1 83 ? -2.690 -2.946 -10.909 1.00 94.81 83 THR A C 1
ATOM 649 O O . THR A 1 83 ? -2.632 -4.114 -11.290 1.00 94.81 83 THR A O 1
ATOM 652 N N . PHE A 1 84 ? -3.166 -2.598 -9.716 1.00 96.00 84 PHE A N 1
ATOM 653 C CA . PHE A 1 84 ? -3.625 -3.556 -8.708 1.00 96.00 84 PHE A CA 1
ATOM 654 C C . PHE A 1 84 ? -4.868 -3.047 -7.967 1.00 96.00 84 PHE A C 1
ATOM 656 O O . PHE A 1 84 ? -5.130 -1.839 -7.923 1.00 96.00 84 PHE A O 1
ATOM 663 N N . SER A 1 85 ? -5.632 -3.967 -7.376 1.00 97.19 85 SER A N 1
ATOM 664 C CA . SER A 1 85 ? -6.778 -3.647 -6.521 1.00 97.19 85 SER A CA 1
ATOM 665 C C . SER A 1 85 ? -7.077 -4.802 -5.574 1.00 97.19 85 SER A C 1
ATOM 667 O O . SER A 1 85 ? -7.490 -5.863 -6.022 1.00 97.19 85 SER A O 1
ATOM 669 N N . GLU A 1 86 ? -6.960 -4.564 -4.272 1.00 97.75 86 GLU A N 1
ATOM 670 C CA . GLU A 1 86 ? -7.223 -5.559 -3.234 1.00 97.75 86 GLU A CA 1
ATOM 671 C C . GLU A 1 86 ? -8.249 -5.068 -2.226 1.00 97.75 86 GLU A C 1
ATOM 673 O O . GLU A 1 86 ? -8.316 -3.882 -1.903 1.00 97.75 86 GLU A O 1
ATOM 678 N N . VAL A 1 87 ? -9.042 -6.000 -1.703 1.00 97.94 87 VAL A N 1
ATOM 679 C CA . VAL A 1 87 ? -10.069 -5.710 -0.702 1.00 97.94 87 VAL A CA 1
ATOM 680 C C . VAL A 1 87 ? -9.655 -6.309 0.634 1.00 97.94 87 VAL A C 1
ATOM 682 O O . VAL A 1 87 ? -9.427 -7.511 0.750 1.00 97.94 87 VAL A O 1
ATOM 685 N N . TRP A 1 88 ? -9.623 -5.475 1.670 1.00 97.88 88 TRP A N 1
ATOM 686 C CA . TRP A 1 88 ? -9.345 -5.888 3.039 1.00 97.88 88 TRP A CA 1
ATOM 687 C C . TRP A 1 88 ? -10.537 -5.607 3.946 1.00 97.88 88 TRP A C 1
ATOM 689 O O . TRP A 1 88 ? -11.013 -4.477 4.023 1.00 97.88 88 TRP A O 1
ATOM 699 N N . GLN A 1 89 ? -11.013 -6.622 4.666 1.00 97.69 89 GLN A N 1
ATOM 700 C CA . GLN A 1 89 ? -12.015 -6.417 5.708 1.00 97.69 89 GLN A CA 1
ATOM 701 C C . GLN A 1 89 ? -11.331 -6.063 7.026 1.00 97.69 89 GLN A C 1
ATOM 703 O O . GLN A 1 89 ? -10.521 -6.846 7.520 1.00 97.69 89 GLN A O 1
ATOM 708 N N . ILE A 1 90 ? -11.702 -4.931 7.627 1.00 97.12 90 ILE A N 1
ATOM 709 C CA . ILE A 1 90 ? -11.196 -4.505 8.936 1.00 97.12 90 ILE A CA 1
ATOM 710 C C . ILE A 1 90 ? -11.733 -5.469 10.007 1.00 97.12 90 ILE A C 1
ATOM 712 O O . ILE A 1 90 ? -12.946 -5.483 10.241 1.00 97.12 90 ILE A O 1
ATOM 716 N N . PRO A 1 91 ? -10.884 -6.249 10.704 1.00 96.06 91 PRO A N 1
ATOM 717 C CA . PRO A 1 91 ? -11.342 -7.134 11.771 1.00 96.06 91 PRO A CA 1
ATOM 718 C C . PRO A 1 91 ? -12.023 -6.365 12.911 1.00 96.06 91 PRO A C 1
ATOM 720 O O . PRO A 1 91 ? -11.583 -5.284 13.304 1.00 96.06 91 PRO A O 1
ATOM 723 N N . GLU A 1 92 ? -13.082 -6.940 13.487 1.00 93.94 92 GLU A N 1
ATOM 724 C CA . GLU A 1 92 ? -13.887 -6.254 14.511 1.00 93.94 92 GLU A CA 1
ATOM 725 C C . GLU A 1 92 ? -13.151 -6.008 15.836 1.00 93.94 92 GLU A C 1
ATOM 727 O O . GLU A 1 92 ? -13.508 -5.105 16.595 1.00 93.94 92 GLU A O 1
ATOM 732 N N . ASN A 1 93 ? -12.114 -6.799 16.107 1.00 91.88 93 ASN A N 1
ATOM 733 C CA . ASN A 1 93 ? -11.320 -6.774 17.333 1.00 91.88 93 ASN A CA 1
ATOM 734 C C . ASN A 1 93 ? -10.068 -5.885 17.246 1.00 91.88 93 ASN A C 1
ATOM 736 O O . ASN A 1 93 ? -9.228 -5.930 18.150 1.00 91.88 93 ASN A O 1
ATOM 740 N N . LEU A 1 94 ? -9.906 -5.113 16.168 1.00 93.75 94 LEU A N 1
ATOM 741 C CA . LEU A 1 94 ? -8.804 -4.169 16.055 1.00 93.75 94 LEU A CA 1
ATOM 742 C C . LEU A 1 94 ? -8.954 -2.998 17.029 1.00 93.75 94 LEU A C 1
ATOM 744 O O . LEU A 1 94 ? -10.049 -2.628 17.439 1.00 93.75 94 LEU A O 1
ATOM 748 N N . ALA A 1 95 ? -7.826 -2.413 17.428 1.00 94.19 95 ALA A N 1
ATOM 749 C CA . ALA A 1 95 ? -7.859 -1.151 18.153 1.00 94.19 95 ALA A CA 1
ATOM 750 C C . ALA A 1 95 ? -8.138 -0.014 17.154 1.00 94.19 95 ALA A C 1
ATOM 752 O O . ALA A 1 95 ? -7.508 0.004 16.093 1.00 94.19 95 ALA A O 1
ATOM 753 N N . PRO A 1 96 ? -9.013 0.951 17.473 1.00 95.81 96 PRO A N 1
ATOM 754 C CA . PRO A 1 96 ? -9.169 2.139 16.645 1.00 95.81 96 PRO A CA 1
ATOM 755 C C . PRO A 1 96 ? -7.874 2.965 16.632 1.00 95.81 96 PRO A C 1
ATOM 757 O O . PRO A 1 96 ? -7.067 2.898 17.565 1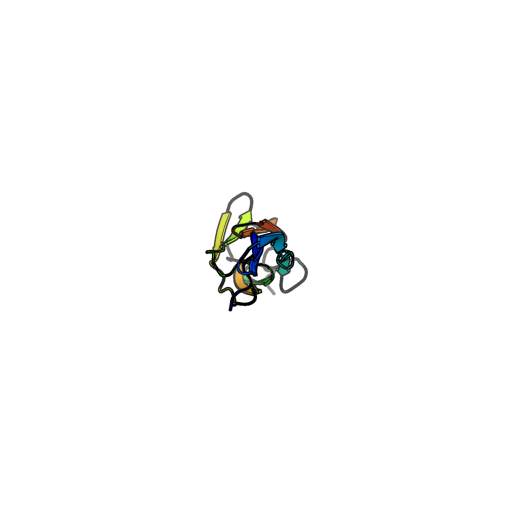.00 95.81 96 PRO A O 1
ATOM 760 N N . GLY A 1 97 ? -7.696 3.770 15.589 1.00 96.81 97 GLY A N 1
ATOM 761 C CA . GLY A 1 97 ? -6.552 4.661 15.411 1.00 96.81 97 GLY A CA 1
ATOM 762 C C . GLY A 1 97 ? -6.065 4.720 13.968 1.00 96.81 97 GLY A C 1
ATOM 763 O O . GLY A 1 97 ? -6.761 4.294 13.047 1.00 96.81 97 GLY A O 1
ATOM 764 N N . THR A 1 98 ? -4.853 5.245 13.786 1.00 97.56 98 THR A N 1
ATOM 765 C CA . THR A 1 98 ? -4.193 5.334 12.480 1.00 97.56 98 THR A CA 1
ATOM 766 C C . THR A 1 98 ? -3.616 3.988 12.063 1.00 97.56 98 THR A C 1
ATOM 768 O O . THR A 1 98 ? -2.853 3.375 12.815 1.00 97.56 98 THR A O 1
ATOM 771 N N . TYR A 1 99 ? -3.923 3.585 10.837 1.00 97.81 99 TYR A N 1
ATOM 772 C CA . TYR A 1 99 ? -3.312 2.455 10.153 1.00 97.81 99 TYR A CA 1
ATOM 773 C C . TYR A 1 99 ? -2.528 2.955 8.945 1.00 97.81 99 TYR A C 1
ATOM 775 O O . TYR A 1 99 ? -2.949 3.897 8.272 1.00 97.81 99 TYR A O 1
ATOM 783 N N . THR A 1 100 ? -1.397 2.311 8.677 1.00 98.31 100 THR A N 1
ATOM 784 C CA . THR A 1 100 ? -0.541 2.596 7.525 1.00 98.31 100 THR A CA 1
ATOM 785 C C . THR A 1 100 ? -0.653 1.458 6.528 1.00 98.31 100 THR A C 1
ATOM 787 O O . THR A 1 100 ? -0.429 0.300 6.885 1.00 98.31 100 THR A O 1
ATOM 790 N N . VAL A 1 101 ? -0.968 1.800 5.283 1.00 98.25 101 VAL A N 1
ATOM 791 C CA . VAL A 1 101 ? -0.828 0.924 4.121 1.00 98.25 101 VAL A CA 1
ATOM 792 C C . VAL A 1 101 ? 0.516 1.221 3.473 1.00 98.25 101 VAL A C 1
ATOM 794 O O . VAL A 1 101 ? 0.782 2.364 3.112 1.00 98.25 101 VAL A O 1
ATOM 797 N N . LEU A 1 102 ? 1.344 0.198 3.319 1.00 97.75 102 LEU A N 1
ATOM 798 C CA . LEU A 1 102 ? 2.596 0.224 2.575 1.00 97.75 102 LEU A CA 1
ATOM 799 C C . LEU A 1 102 ? 2.463 -0.736 1.395 1.00 97.75 102 LEU A C 1
ATOM 801 O O . LEU A 1 102 ? 2.250 -1.928 1.598 1.00 97.75 102 LEU A O 1
ATOM 805 N N . VAL A 1 103 ? 2.590 -0.223 0.179 1.00 97.00 103 VAL A N 1
ATOM 806 C CA . VAL A 1 103 ? 2.690 -1.044 -1.030 1.00 97.00 103 VAL A CA 1
ATOM 807 C C . VAL A 1 103 ? 4.164 -1.133 -1.386 1.00 97.00 103 VAL A C 1
ATOM 809 O O . VAL A 1 103 ? 4.799 -0.098 -1.588 1.00 97.00 103 VAL A O 1
ATOM 812 N N . LYS A 1 104 ? 4.685 -2.360 -1.409 1.00 92.69 104 LYS A N 1
ATOM 813 C CA . LYS A 1 104 ? 6.073 -2.656 -1.758 1.00 92.69 104 LYS A CA 1
ATOM 814 C C . LYS A 1 104 ? 6.180 -3.152 -3.183 1.00 92.69 104 LYS A C 1
ATOM 816 O O . LYS A 1 104 ? 5.461 -4.085 -3.557 1.00 92.69 104 LYS A O 1
ATOM 821 N N . ASP A 1 105 ? 7.117 -2.576 -3.912 1.00 89.06 105 ASP A N 1
ATOM 822 C CA . ASP A 1 105 ? 7.573 -3.037 -5.216 1.00 89.06 105 ASP A CA 1
ATOM 823 C C . ASP A 1 105 ? 9.103 -3.205 -5.205 1.00 89.06 105 ASP A C 1
ATOM 825 O O . ASP A 1 105 ? 9.766 -2.816 -4.245 1.00 89.06 105 ASP A O 1
ATOM 829 N N . ASP A 1 106 ? 9.687 -3.813 -6.241 1.00 81.88 106 ASP A N 1
ATOM 830 C CA . ASP A 1 106 ? 11.141 -4.067 -6.281 1.00 81.88 106 ASP A CA 1
ATOM 831 C C . ASP A 1 106 ? 11.966 -2.767 -6.285 1.00 81.88 106 ASP A C 1
ATOM 833 O O . ASP A 1 106 ? 13.033 -2.683 -5.673 1.00 81.88 106 ASP A O 1
ATOM 837 N N . THR A 1 107 ? 11.456 -1.725 -6.950 1.00 78.94 107 THR A N 1
ATOM 838 C CA . THR A 1 107 ? 12.183 -0.462 -7.139 1.00 78.94 107 THR A CA 1
ATOM 839 C C . THR A 1 107 ? 11.735 0.663 -6.216 1.00 78.94 107 THR A C 1
ATOM 841 O O . THR A 1 107 ? 12.536 1.547 -5.910 1.00 78.94 107 THR A O 1
ATOM 844 N N . GLU A 1 108 ? 10.467 0.670 -5.798 1.00 86.75 108 GLU A N 1
ATOM 845 C CA . GLU A 1 108 ? 9.866 1.761 -5.028 1.00 86.75 108 GLU A CA 1
ATOM 846 C C . GLU A 1 108 ? 8.842 1.250 -4.010 1.00 86.75 108 GLU A C 1
ATOM 848 O O . GLU A 1 108 ? 8.149 0.263 -4.230 1.00 86.75 108 GLU A O 1
ATOM 853 N N . ASP A 1 109 ? 8.698 2.001 -2.919 1.00 92.81 109 ASP A N 1
ATOM 854 C CA . ASP A 1 109 ? 7.686 1.786 -1.890 1.00 92.81 109 ASP A CA 1
ATOM 855 C C . ASP A 1 109 ? 6.797 3.035 -1.799 1.00 92.81 109 ASP A C 1
ATOM 857 O O . ASP A 1 109 ? 7.296 4.165 -1.808 1.00 92.81 109 ASP A O 1
ATOM 861 N N . VAL A 1 110 ? 5.483 2.856 -1.634 1.00 95.25 110 VAL A N 1
ATOM 862 C CA . VAL A 1 110 ? 4.548 3.967 -1.389 1.00 95.25 110 VAL A CA 1
ATOM 863 C C . VAL A 1 110 ? 3.695 3.705 -0.155 1.00 95.25 110 VAL A C 1
ATOM 865 O O . VAL A 1 110 ? 3.276 2.578 0.110 1.00 95.25 110 VAL A O 1
ATOM 868 N N . THR A 1 111 ? 3.416 4.762 0.612 1.00 97.12 111 THR A N 1
ATOM 869 C CA . THR A 1 111 ? 2.602 4.671 1.828 1.00 97.12 111 THR A CA 1
ATOM 870 C C . THR A 1 111 ? 1.398 5.601 1.798 1.00 97.12 111 THR A C 1
ATOM 872 O O . THR A 1 111 ? 1.460 6.712 1.273 1.00 97.12 111 THR A O 1
ATOM 875 N N . THR A 1 112 ? 0.304 5.156 2.410 1.00 97.19 112 THR A N 1
ATOM 876 C CA . THR A 1 112 ? -0.850 5.992 2.757 1.00 97.19 112 THR A CA 1
ATOM 877 C C . THR A 1 112 ? -1.375 5.615 4.141 1.00 97.19 112 THR A C 1
ATOM 879 O O . THR A 1 112 ? -1.082 4.534 4.652 1.00 97.19 112 THR A O 1
ATOM 882 N N . ASN A 1 113 ? -2.125 6.510 4.777 1.00 97.31 113 ASN A N 1
ATOM 883 C CA . ASN A 1 113 ? -2.673 6.303 6.115 1.00 97.31 113 ASN A CA 1
ATOM 884 C C . ASN A 1 113 ? -4.190 6.488 6.117 1.00 97.31 113 ASN A C 1
ATOM 886 O O . ASN A 1 113 ? -4.717 7.272 5.331 1.00 97.31 113 ASN A O 1
ATOM 890 N N . PHE A 1 114 ? -4.872 5.805 7.035 1.00 97.50 114 PHE A N 1
ATOM 891 C CA . PHE A 1 114 ? -6.304 5.981 7.273 1.00 97.50 114 PHE A CA 1
ATOM 892 C C . PHE A 1 114 ? -6.665 5.793 8.746 1.00 97.50 114 PHE A C 1
ATOM 894 O O . PHE A 1 114 ? -6.009 5.042 9.475 1.00 97.50 114 PHE A O 1
ATOM 901 N N . GLN A 1 115 ? -7.726 6.467 9.188 1.00 97.94 115 GLN A N 1
ATOM 902 C CA . GLN A 1 115 ? -8.325 6.250 10.503 1.00 97.94 115 GLN A CA 1
ATOM 903 C C . GLN A 1 115 ? -9.316 5.084 10.518 1.00 97.94 115 GLN A C 1
ATOM 905 O O . GLN A 1 115 ? -10.195 4.980 9.661 1.00 97.94 115 GLN A O 1
ATOM 910 N N . VAL A 1 116 ? -9.235 4.274 11.574 1.00 97.12 116 VAL A N 1
ATOM 911 C CA . VAL A 1 116 ? -10.226 3.258 11.940 1.00 97.12 116 VAL A CA 1
ATOM 912 C C . VAL A 1 116 ? -10.896 3.646 13.255 1.00 97.12 116 VAL A C 1
ATOM 914 O O . VAL A 1 116 ? -10.218 3.947 14.238 1.00 97.12 116 VAL A O 1
ATOM 917 N N . ILE A 1 117 ? -12.226 3.607 13.295 1.00 96.69 117 ILE A N 1
ATOM 918 C CA . ILE A 1 117 ? -13.036 3.859 14.493 1.00 96.69 117 ILE A CA 1
ATOM 919 C C . ILE A 1 117 ? -13.934 2.661 14.822 1.00 96.69 117 ILE A C 1
ATOM 921 O O . ILE A 1 117 ? -14.225 1.816 13.970 1.00 96.69 117 ILE A O 1
ATOM 925 N N . TYR A 1 118 ? -14.421 2.601 16.064 1.00 94.19 118 TYR A N 1
ATOM 926 C CA . TYR A 1 118 ? -15.417 1.603 16.447 1.00 94.19 118 TYR A CA 1
ATOM 927 C C . TYR A 1 118 ? -16.680 1.730 15.593 1.00 94.19 118 TYR A C 1
ATOM 929 O O . TYR A 1 118 ? -17.117 2.828 15.238 1.00 94.19 118 TYR A O 1
ATOM 937 N N . LYS A 1 119 ? -17.302 0.587 15.310 1.00 88.31 119 LYS A N 1
ATOM 938 C CA . LYS A 1 119 ? -18.647 0.547 14.749 1.00 88.31 119 LYS A CA 1
ATOM 939 C C . LYS A 1 119 ? -19.622 1.074 15.802 1.00 88.31 119 LYS A C 1
ATOM 941 O O . LYS A 1 119 ? -19.696 0.530 16.899 1.00 88.31 119 LYS A O 1
ATOM 946 N N . THR A 1 120 ? -20.349 2.141 15.491 1.00 80.06 120 THR A N 1
ATOM 947 C CA . THR A 1 120 ? -21.475 2.576 16.321 1.00 80.06 120 THR A CA 1
ATOM 948 C C . THR A 1 120 ? -22.612 1.577 16.147 1.00 80.06 120 THR A C 1
ATOM 950 O O . THR A 1 120 ? -23.015 1.304 15.015 1.00 80.06 120 THR A O 1
ATOM 953 N N . GLU A 1 121 ? -23.113 1.017 17.248 1.00 70.38 121 GLU A N 1
ATOM 9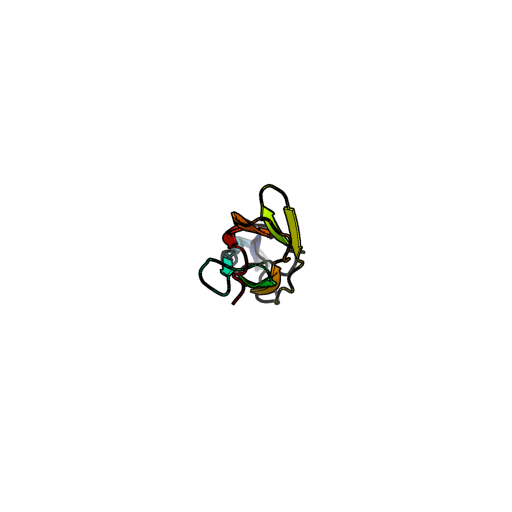54 C CA . GLU A 1 121 ? -24.378 0.283 17.220 1.00 70.38 121 GLU A CA 1
ATOM 955 C C . GLU A 1 121 ? -25.498 1.264 16.843 1.00 70.38 121 GLU A C 1
ATOM 957 O O . GLU A 1 121 ? -25.577 2.368 17.389 1.00 70.38 121 GLU A O 1
ATOM 962 N N . SER A 1 122 ? -26.289 0.888 15.839 1.00 59.47 122 SER A N 1
ATOM 963 C CA . SER A 1 122 ? -27.462 1.621 15.353 1.00 59.47 122 SER A CA 1
ATOM 964 C C . SER A 1 122 ? -28.731 1.135 16.029 1.00 59.47 122 SER A C 1
ATOM 966 O O . SER A 1 122 ? -28.876 -0.109 16.073 1.00 59.47 122 SER A O 1
#

Foldseek 3Di:
DDDDFAKDWDWDDDPPDIDIDIDTDDDPQQDWDWDWPDADDAEAQDKIKIWTFRADPVDFKWKWKDDPPDIDIDGWDADPRRITIDIDTHHLPDDWDKIKIWIDHPPDIDIDIHTYDYDDDD

pLDDT: mean 89.89, std 10.84, range [38.06, 98.44]